Protein AF-A0A2N0QGL2-F1 (afdb_monomer)

Nearest PDB structures (foldseek):
  6p1h-assembly1_A  TM=8.054E-01  e=1.743E-05  Saccharomyces cerevisiae S288C
  7omg-assembly1_A  TM=6.953E-01  e=4.890E-04  Thermococcus kodakarensis KOD1
  7b0h-assembly1_F  TM=6.685E-01  e=1.200E-03  Thermococcus gorgonarius
  4flx-assembly1_A  TM=6.9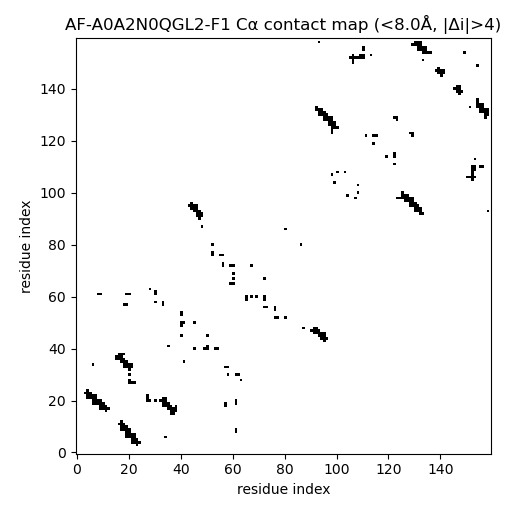57E-01  e=2.591E-03  Pyrococcus abyssi GE5
  4flv-assembly1_A  TM=6.009E-01  e=1.364E-03  Pyrococcus abyssi GE5

InterPro domains:
  IPR006134 DNA-directed DNA polymerase, family B, multifunctional domain [PF00136] (3-137)
  IPR042087 DNA polymerase family B, thumb domain [G3DSA:1.10.132.60] (13-122)
  IPR043502 DNA/RNA polymerase superfamily [SSF56672] (1-138)

Solvent-accessible surface area (backbone atoms only — not comparable to full-atom values): 9679 Å² total; per-residue (Å²): 138,80,89,74,68,47,66,56,60,64,50,79,83,49,92,74,19,33,39,28,30,59,23,61,96,54,89,56,87,70,75,88,69,67,42,74,36,72,50,75,56,81,43,86,45,62,21,51,49,56,31,55,56,43,51,50,46,56,45,55,69,58,39,90,84,52,83,70,54,69,67,54,49,51,50,52,56,55,48,51,60,61,76,48,58,86,80,59,59,75,74,30,56,38,26,42,52,67,42,49,87,93,48,96,47,68,40,59,52,48,27,51,64,65,40,50,82,86,40,56,91,73,60,60,57,80,72,29,66,49,54,24,32,78,56,83,71,88,74,53,51,47,101,84,70,48,74,59,80,80,51,71,18,77,25,48,41,76,63,128

Sequence (160 aa):
MAYEEVLFPVVFTGKKKYFGTKHEDAVNFGLKDPFIRGIDTVKQGKSQLFKTIGERIISEVRDINNERSLHKIVEDVLRDAIIYPNQWSFEQFIETDAWKPDKDNKAVQRFMGRMQGEYDSRIPVPDGRFSYIVAHPETTFDLHGRKLKPTKGEKMEFAD

Foldseek 3Di:
DDAAWDFPPKDDPDDQFIKGDTDGPHDDQDLPDIRGTPHCLPDAFDFQLSVVLVSQLRSQVHHPPRPDDSVVSNVVSVVVCVVCVVVDDLSRQKGKDFAAPPDPPVLQVLLVVVCPPVPVVQDDDHRDMFIWGFADDPDQADPVRHGDDDDRSSRIDGDD

Structure (mmCIF, N/CA/C/O backbone):
data_AF-A0A2N0QGL2-F1
#
_entry.id   AF-A0A2N0QGL2-F1
#
loop_
_atom_site.group_PDB
_atom_site.id
_atom_site.type_symbol
_atom_site.label_atom_id
_atom_site.label_alt_id
_atom_site.label_comp_id
_atom_site.label_asym_id
_atom_site.label_entity_id
_atom_site.label_seq_id
_atom_site.pdbx_PDB_ins_code
_atom_site.Cartn_x
_atom_site.Cartn_y
_atom_site.Cartn_z
_atom_site.occupancy
_atom_site.B_iso_or_equiv
_atom_site.auth_seq_id
_atom_site.auth_comp_id
_atom_site.auth_asym_id
_atom_site.auth_atom_id
_atom_site.pdbx_PDB_model_num
ATOM 1 N N . MET A 1 1 ? 5.389 -28.376 -24.859 1.00 80.06 1 MET A N 1
ATOM 2 C CA . MET A 1 1 ? 5.840 -27.148 -24.175 1.00 80.06 1 MET A CA 1
ATOM 3 C C . MET A 1 1 ? 5.665 -26.027 -25.178 1.00 80.06 1 MET A C 1
ATOM 5 O O . MET A 1 1 ? 6.260 -26.124 -26.242 1.00 80.06 1 MET A O 1
ATOM 9 N N . ALA A 1 2 ? 4.763 -25.085 -24.915 1.00 88.75 2 ALA A N 1
ATOM 10 C CA . 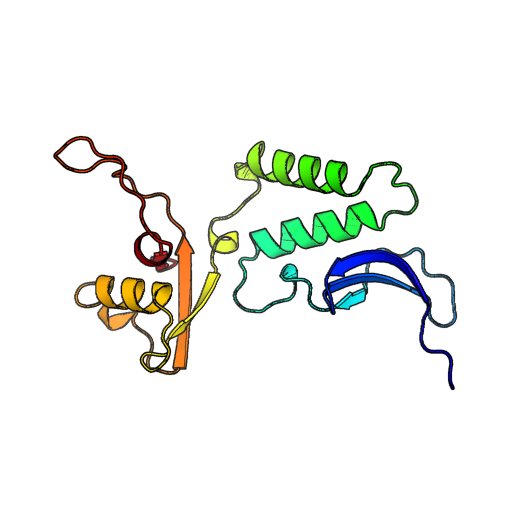ALA A 1 2 ? 4.540 -23.929 -25.780 1.00 88.75 2 ALA A CA 1
ATOM 11 C C . ALA A 1 2 ? 5.214 -22.709 -25.147 1.00 88.75 2 ALA A C 1
ATOM 13 O O . ALA A 1 2 ? 5.336 -22.646 -23.923 1.00 88.75 2 ALA A O 1
ATOM 14 N N . TYR A 1 3 ? 5.693 -21.791 -25.980 1.00 90.31 3 TYR A N 1
ATOM 15 C CA . TYR A 1 3 ? 6.160 -20.490 -25.523 1.00 90.31 3 TYR A CA 1
ATOM 16 C C . TYR A 1 3 ? 4.954 -19.654 -25.074 1.00 90.31 3 TYR A C 1
ATOM 18 O O . TYR A 1 3 ? 3.925 -19.677 -25.745 1.00 90.31 3 TYR A O 1
ATOM 26 N N . GLU A 1 4 ? 5.083 -18.959 -23.944 1.00 89.12 4 GLU A N 1
ATOM 27 C CA . GLU A 1 4 ? 4.055 -18.042 -23.436 1.00 89.12 4 GLU A CA 1
ATOM 28 C C . GLU A 1 4 ? 4.577 -16.601 -23.491 1.00 89.12 4 GLU A C 1
ATOM 30 O O . GLU A 1 4 ? 4.113 -15.806 -24.299 1.00 89.12 4 GLU A O 1
ATOM 35 N N . GLU A 1 5 ? 5.575 -16.270 -22.668 1.00 91.56 5 GLU A N 1
ATOM 36 C CA . GLU A 1 5 ? 6.150 -14.925 -22.592 1.00 91.56 5 GLU A CA 1
ATOM 37 C C . GLU A 1 5 ? 7.550 -14.940 -21.954 1.00 91.56 5 GLU A C 1
ATOM 39 O O . GLU A 1 5 ? 7.922 -15.864 -21.221 1.00 91.56 5 GLU A O 1
ATOM 44 N N . VAL A 1 6 ? 8.315 -13.873 -22.184 1.00 92.38 6 VAL A N 1
ATOM 45 C CA . VAL A 1 6 ? 9.540 -13.526 -21.449 1.00 92.38 6 VAL A CA 1
ATOM 46 C C . VAL A 1 6 ? 9.285 -12.263 -20.633 1.00 92.38 6 VAL A C 1
ATOM 48 O O . VAL A 1 6 ? 8.729 -11.294 -21.141 1.00 92.38 6 VAL A O 1
ATOM 51 N N . LEU A 1 7 ? 9.716 -12.244 -19.369 1.00 93.00 7 LEU A N 1
ATOM 52 C CA . LEU A 1 7 ? 9.615 -11.063 -18.508 1.00 93.00 7 LEU A CA 1
ATOM 53 C C . LEU A 1 7 ? 10.966 -10.343 -18.416 1.00 93.00 7 LEU A C 1
ATOM 55 O O . LEU A 1 7 ? 11.908 -10.895 -17.844 1.00 93.00 7 LEU A O 1
ATOM 59 N N . PHE A 1 8 ? 11.063 -9.115 -18.933 1.00 89.81 8 PHE A N 1
ATOM 60 C CA . PHE A 1 8 ? 12.276 -8.295 -18.833 1.00 89.81 8 PHE A CA 1
ATOM 61 C C . PHE A 1 8 ? 11.990 -6.781 -18.958 1.00 89.81 8 PHE A C 1
ATOM 63 O O . PHE A 1 8 ? 11.330 -6.373 -19.894 1.00 89.81 8 PHE A O 1
ATOM 70 N N . PRO A 1 9 ? 12.490 -5.904 -18.071 1.00 90.56 9 PRO A N 1
ATOM 71 C CA . PRO A 1 9 ? 13.100 -6.227 -16.790 1.00 90.56 9 PRO A CA 1
ATOM 72 C C . PRO A 1 9 ? 12.081 -6.900 -15.861 1.00 90.56 9 PRO A C 1
ATOM 74 O O . PRO A 1 9 ? 10.869 -6.712 -15.991 1.00 90.56 9 PRO A O 1
ATOM 77 N N . VAL A 1 10 ? 12.579 -7.704 -14.922 1.00 93.12 10 VAL A N 1
ATOM 78 C CA . VAL A 1 10 ? 11.764 -8.420 -13.935 1.00 93.12 10 VAL A CA 1
ATOM 79 C C . VAL A 1 10 ? 12.359 -8.256 -12.542 1.00 93.12 10 VAL A C 1
ATOM 81 O O . VAL A 1 10 ? 13.571 -8.344 -12.352 1.00 93.12 10 VAL A O 1
ATOM 84 N N . VAL A 1 11 ? 11.497 -8.030 -11.555 1.00 94.88 11 VAL A N 1
ATOM 85 C CA . VAL A 1 11 ? 11.873 -7.914 -10.145 1.00 94.88 11 VAL A CA 1
ATOM 86 C C . VAL A 1 11 ? 11.164 -8.983 -9.338 1.00 94.88 11 VAL A C 1
ATOM 88 O O . VAL A 1 11 ? 9.935 -9.041 -9.294 1.00 94.88 11 VAL A O 1
ATOM 91 N N . PHE A 1 12 ? 11.953 -9.792 -8.635 1.00 95.31 12 PHE A N 1
ATOM 92 C CA . PHE A 1 12 ? 11.470 -10.802 -7.703 1.00 95.31 12 PHE A CA 1
ATOM 93 C C . PHE A 1 12 ? 11.611 -10.293 -6.268 1.00 95.31 12 PHE A C 1
ATOM 95 O O . PHE A 1 12 ? 12.718 -10.052 -5.797 1.00 95.31 12 PHE A O 1
ATOM 102 N N . THR A 1 13 ? 10.493 -10.150 -5.557 1.00 93.50 13 THR A N 1
ATOM 103 C CA . THR A 1 13 ? 10.476 -9.727 -4.142 1.00 93.50 13 THR A CA 1
ATOM 104 C C . THR A 1 13 ? 10.154 -10.879 -3.191 1.00 93.50 13 THR A C 1
ATOM 106 O O . THR A 1 13 ? 10.316 -10.761 -1.979 1.00 93.50 13 THR A O 1
ATOM 109 N N . GLY A 1 14 ? 9.712 -12.018 -3.726 1.00 94.62 14 GLY A N 1
ATOM 110 C CA . GLY A 1 14 ? 9.484 -13.238 -2.966 1.00 94.62 14 GLY A CA 1
ATOM 111 C C . GLY A 1 14 ? 8.749 -14.305 -3.772 1.00 94.62 14 GLY A C 1
ATOM 112 O O . GLY A 1 14 ? 8.400 -14.127 -4.941 1.00 94.62 14 GLY A O 1
ATOM 113 N N . LYS A 1 15 ? 8.467 -15.444 -3.133 1.00 94.25 15 LYS A N 1
ATOM 114 C CA . LYS A 1 15 ? 7.710 -16.534 -3.764 1.00 94.25 15 LYS A CA 1
ATOM 115 C C . LYS A 1 15 ? 6.327 -16.033 -4.195 1.00 94.25 15 LYS A C 1
ATOM 117 O O . LYS A 1 15 ? 5.565 -15.542 -3.367 1.00 94.25 15 LYS A O 1
ATOM 122 N N . LYS A 1 16 ? 6.001 -16.196 -5.484 1.00 93.31 16 LYS A N 1
ATOM 123 C CA . LYS A 1 16 ? 4.763 -15.689 -6.117 1.00 93.31 16 LYS A CA 1
ATOM 124 C C . LYS A 1 16 ? 4.585 -14.161 -6.012 1.00 93.31 16 LYS A C 1
ATOM 126 O O . LYS A 1 16 ? 3.464 -13.691 -6.178 1.00 93.31 16 LYS A O 1
ATOM 131 N N . LYS A 1 17 ? 5.660 -13.415 -5.735 1.00 95.31 17 LYS A N 1
ATOM 132 C CA . LYS A 1 17 ? 5.681 -11.952 -5.652 1.00 95.31 17 LYS A CA 1
ATOM 133 C C . LYS A 1 17 ? 6.731 -11.397 -6.610 1.00 95.31 17 LYS A C 1
ATOM 135 O O . LYS A 1 17 ? 7.920 -11.379 -6.292 1.00 95.31 17 LYS A O 1
ATOM 140 N N . TYR A 1 18 ? 6.295 -10.998 -7.795 1.00 95.62 18 TYR A N 1
ATOM 141 C CA . TYR A 1 18 ? 7.171 -10.417 -8.807 1.00 95.62 18 TYR A CA 1
ATOM 142 C C . TYR A 1 18 ? 6.392 -9.560 -9.796 1.00 95.62 18 TYR A C 1
ATOM 144 O O . TYR A 1 18 ? 5.172 -9.686 -9.915 1.00 95.62 18 TYR A O 1
ATOM 152 N N . PHE A 1 19 ? 7.100 -8.684 -10.493 1.00 95.44 19 PHE A N 1
ATOM 153 C CA . PHE A 1 19 ? 6.547 -7.873 -11.570 1.00 95.44 19 PHE A CA 1
ATOM 154 C C . PHE A 1 19 ? 7.594 -7.649 -12.661 1.00 95.44 19 PHE A C 1
ATOM 156 O O . PHE A 1 19 ? 8.788 -7.796 -12.405 1.00 95.44 19 PHE A O 1
ATOM 163 N N . GLY A 1 20 ? 7.158 -7.299 -13.866 1.00 94.06 20 GLY A N 1
ATOM 164 C CA . GLY A 1 20 ? 8.050 -7.009 -14.984 1.00 94.06 20 GLY A CA 1
ATOM 165 C C . GLY A 1 20 ? 7.310 -6.542 -16.231 1.00 94.06 20 GLY A C 1
ATOM 166 O O . GLY A 1 20 ? 6.099 -6.329 -16.198 1.00 94.06 20 GLY A O 1
ATOM 167 N N . THR A 1 21 ? 8.033 -6.380 -17.333 1.00 93.44 21 THR A N 1
ATOM 168 C CA . THR A 1 21 ? 7.428 -6.163 -18.656 1.00 93.44 21 THR A CA 1
ATOM 169 C C . THR A 1 21 ? 7.334 -7.496 -19.380 1.00 93.44 21 THR A C 1
ATOM 171 O O . THR A 1 21 ? 8.324 -8.217 -19.453 1.00 93.44 21 THR A O 1
ATOM 174 N N . LYS A 1 22 ? 6.150 -7.827 -19.901 1.00 93.19 22 LYS A N 1
ATOM 175 C CA . LYS A 1 22 ? 5.948 -9.027 -20.715 1.00 93.19 22 LYS A CA 1
ATOM 176 C C . LYS A 1 22 ? 6.294 -8.790 -22.180 1.00 93.19 22 LYS A C 1
ATOM 178 O O . LYS A 1 22 ? 5.869 -7.796 -22.776 1.00 93.19 22 LYS A O 1
ATOM 183 N N . HIS A 1 23 ? 7.045 -9.732 -22.729 1.00 91.38 23 HIS A N 1
ATOM 184 C CA . HIS A 1 23 ? 7.389 -9.866 -24.134 1.00 91.38 23 HIS A CA 1
ATOM 185 C C . HIS A 1 23 ? 6.762 -11.169 -24.617 1.00 91.38 23 HIS A C 1
ATOM 187 O O . HIS A 1 23 ? 7.185 -12.246 -24.208 1.00 91.38 23 HIS A O 1
ATOM 193 N N . GLU A 1 24 ? 5.723 -11.059 -25.435 1.00 90.19 24 GLU A N 1
ATOM 194 C CA . GLU A 1 24 ? 5.043 -12.204 -26.044 1.00 90.19 24 GLU A CA 1
ATOM 195 C C . GLU A 1 24 ? 5.721 -12.467 -27.399 1.00 90.19 24 GLU A C 1
ATOM 197 O O . GLU A 1 24 ? 6.887 -12.867 -27.422 1.00 90.19 24 GLU A O 1
ATOM 202 N N . ASP A 1 25 ? 5.057 -12.156 -28.515 1.00 89.44 25 ASP A N 1
ATOM 203 C CA . ASP A 1 25 ? 5.600 -12.357 -29.867 1.00 89.44 25 ASP A CA 1
ATOM 204 C C . ASP A 1 25 ? 6.568 -11.248 -30.319 1.00 89.44 25 ASP A C 1
ATOM 206 O O . ASP A 1 25 ? 7.453 -11.476 -31.144 1.00 89.44 25 ASP A O 1
ATOM 210 N N . ALA A 1 26 ? 6.405 -10.032 -29.786 1.00 88.19 26 ALA A N 1
ATOM 211 C CA . ALA A 1 26 ? 7.206 -8.860 -30.131 1.00 88.19 26 ALA A CA 1
ATOM 212 C C . ALA A 1 26 ? 7.867 -8.239 -28.896 1.00 88.19 26 ALA A C 1
ATOM 214 O O . ALA A 1 26 ? 7.358 -8.315 -27.773 1.00 88.19 26 ALA A O 1
ATOM 215 N N . VAL A 1 27 ? 9.008 -7.576 -29.112 1.00 87.69 27 VAL A N 1
ATOM 216 C CA . VAL A 1 27 ? 9.716 -6.882 -28.034 1.00 87.69 27 VAL A CA 1
ATOM 217 C C . VAL A 1 27 ? 8.899 -5.671 -27.582 1.00 87.69 27 VAL A C 1
ATOM 219 O O . VAL A 1 27 ? 8.649 -4.748 -28.354 1.00 87.69 27 VAL A O 1
ATOM 222 N N . ASN A 1 28 ? 8.493 -5.678 -26.315 1.00 86.69 28 ASN A N 1
ATOM 223 C CA . ASN A 1 28 ? 7.704 -4.628 -25.698 1.00 86.69 28 ASN A CA 1
ATOM 224 C C . ASN A 1 28 ? 8.592 -3.649 -24.919 1.00 86.69 28 ASN A C 1
ATOM 226 O O . ASN A 1 28 ? 9.180 -4.006 -23.903 1.00 86.69 28 ASN A O 1
ATOM 230 N N . PHE A 1 29 ? 8.647 -2.399 -25.369 1.00 84.38 29 PHE A N 1
ATOM 231 C CA . PHE A 1 29 ? 9.304 -1.303 -24.643 1.00 84.38 29 PHE A CA 1
ATOM 232 C C . PHE A 1 29 ? 8.303 -0.369 -23.945 1.00 84.38 29 PHE A C 1
ATOM 234 O O . PHE A 1 29 ? 8.678 0.664 -23.397 1.00 84.38 29 PHE A O 1
ATOM 241 N N . GLY A 1 30 ? 7.012 -0.701 -23.987 1.00 82.38 30 GLY A N 1
ATOM 242 C CA . GLY A 1 30 ? 5.944 0.108 -23.420 1.00 82.38 30 GLY A CA 1
ATOM 243 C C . GLY A 1 30 ? 5.795 -0.071 -21.909 1.00 82.38 30 GLY A C 1
ATOM 244 O O . GLY A 1 30 ? 5.887 -1.174 -21.368 1.00 82.38 30 GLY A O 1
ATOM 245 N N . LEU A 1 31 ? 5.467 1.024 -21.219 1.00 79.12 31 LEU A N 1
ATOM 246 C CA . LEU A 1 31 ? 5.227 1.028 -19.771 1.00 79.12 31 LEU A CA 1
ATOM 247 C C . LEU A 1 31 ? 3.765 0.757 -19.377 1.00 79.12 31 LEU A C 1
ATOM 249 O O . LEU A 1 31 ? 3.506 0.479 -18.209 1.00 79.12 31 LEU A O 1
ATOM 253 N N . LYS A 1 32 ? 2.828 0.772 -20.335 1.00 79.00 32 LYS A N 1
ATOM 254 C CA . LYS A 1 32 ? 1.376 0.812 -20.082 1.00 79.00 32 LYS A CA 1
ATOM 255 C C . LYS A 1 32 ? 0.833 -0.379 -19.280 1.00 79.00 32 LYS A C 1
ATOM 257 O O . LYS A 1 32 ? 0.035 -0.166 -18.378 1.00 79.00 32 LYS A O 1
ATOM 262 N N . ASP A 1 33 ? 1.312 -1.592 -19.559 1.00 85.19 33 ASP A N 1
ATOM 263 C CA . ASP A 1 33 ? 0.753 -2.823 -18.985 1.00 85.19 33 ASP A CA 1
ATOM 264 C C . ASP A 1 33 ? 1.840 -3.662 -18.283 1.00 85.19 33 ASP A C 1
ATOM 266 O O . ASP A 1 33 ? 2.407 -4.580 -18.887 1.00 85.19 33 ASP A O 1
ATOM 270 N N . PRO A 1 34 ? 2.195 -3.347 -17.018 1.00 91.06 34 PRO A N 1
ATOM 271 C CA . PRO A 1 34 ? 3.098 -4.188 -16.238 1.00 91.06 34 PRO A CA 1
ATOM 272 C C . PRO A 1 34 ? 2.490 -5.567 -15.994 1.00 91.06 34 PRO A C 1
ATOM 274 O O . PRO A 1 34 ? 1.344 -5.698 -15.563 1.00 91.06 34 PRO A O 1
ATOM 277 N N . PHE A 1 35 ? 3.307 -6.604 -16.138 1.00 92.69 35 PHE A N 1
ATOM 278 C CA . PHE A 1 35 ? 3.003 -7.902 -15.561 1.00 92.69 35 PHE A CA 1
ATOM 279 C C . PHE A 1 35 ? 3.197 -7.820 -14.045 1.00 92.69 35 PHE A C 1
ATOM 281 O O . PHE A 1 35 ? 4.283 -7.475 -13.580 1.00 92.69 35 PHE A O 1
ATOM 288 N N . ILE A 1 36 ? 2.176 -8.157 -13.254 1.00 94.62 36 ILE A N 1
ATOM 289 C CA . ILE A 1 36 ? 2.245 -8.136 -11.787 1.00 94.62 36 ILE A CA 1
ATOM 290 C C . ILE A 1 36 ? 1.676 -9.437 -11.235 1.00 94.62 36 ILE A C 1
ATOM 292 O O . ILE A 1 36 ? 0.524 -9.789 -11.481 1.00 94.62 36 ILE A O 1
ATOM 296 N N . ARG A 1 37 ? 2.453 -10.124 -10.397 1.00 94.56 37 ARG A N 1
ATOM 297 C CA . ARG A 1 37 ? 2.003 -11.305 -9.662 1.00 94.56 37 ARG A CA 1
ATOM 298 C C . ARG A 1 37 ? 2.216 -11.127 -8.174 1.00 94.56 37 ARG A C 1
ATOM 300 O O . ARG A 1 37 ? 3.343 -11.006 -7.708 1.00 94.56 37 ARG A O 1
ATOM 307 N N . GLY A 1 38 ? 1.115 -11.142 -7.425 1.00 92.62 38 GLY A N 1
ATOM 308 C CA . GLY A 1 38 ? 1.115 -11.223 -5.961 1.00 92.62 38 GLY A CA 1
ATOM 309 C C . GLY A 1 38 ? 1.728 -10.031 -5.217 1.00 92.62 38 GLY A C 1
ATOM 310 O O . GLY A 1 38 ? 1.867 -10.107 -3.993 1.00 92.62 38 GLY A O 1
ATOM 311 N N . ILE A 1 39 ? 2.077 -8.947 -5.916 1.00 93.88 39 ILE A N 1
ATOM 312 C CA . ILE A 1 39 ? 2.494 -7.687 -5.296 1.00 93.88 39 ILE A CA 1
ATOM 313 C C . ILE A 1 39 ? 1.306 -7.092 -4.537 1.00 93.88 39 ILE A C 1
ATOM 315 O O . ILE A 1 39 ? 0.159 -7.182 -4.967 1.00 93.88 39 ILE A O 1
ATOM 319 N N . ASP A 1 40 ? 1.565 -6.517 -3.366 1.00 91.19 40 ASP A N 1
ATOM 320 C CA . ASP A 1 40 ? 0.495 -6.077 -2.469 1.00 91.19 40 ASP A CA 1
ATOM 321 C C . ASP A 1 40 ? -0.276 -4.851 -3.001 1.00 91.19 40 ASP A C 1
ATOM 323 O O . ASP A 1 40 ? -1.383 -4.591 -2.539 1.00 91.19 40 ASP A O 1
ATOM 327 N N . THR A 1 41 ? 0.266 -4.141 -3.996 1.00 88.44 41 THR A N 1
ATOM 328 C CA . THR A 1 41 ? -0.338 -2.959 -4.639 1.00 88.44 41 THR A CA 1
ATOM 329 C C . THR A 1 41 ? -1.604 -3.297 -5.420 1.00 88.44 41 THR A C 1
ATOM 331 O O . THR A 1 41 ? -2.531 -2.499 -5.450 1.00 88.44 41 THR A O 1
ATOM 334 N N . VAL A 1 42 ? -1.708 -4.509 -5.975 1.00 84.44 42 VAL A N 1
ATOM 335 C CA . VAL A 1 42 ? -2.896 -4.945 -6.732 1.00 84.44 42 VAL A CA 1
ATOM 336 C C . VAL A 1 42 ? -3.987 -5.562 -5.849 1.00 84.44 42 VAL A C 1
ATOM 338 O O . VAL A 1 42 ? -5.039 -5.962 -6.343 1.00 84.44 42 VAL A O 1
ATOM 341 N N . LYS A 1 43 ? -3.765 -5.673 -4.532 1.00 87.38 43 LYS A N 1
ATOM 342 C CA . LYS A 1 43 ? -4.741 -6.283 -3.620 1.00 87.38 43 LYS A CA 1
ATOM 343 C C . LYS A 1 43 ? -5.891 -5.330 -3.297 1.00 87.38 43 LYS A C 1
ATOM 345 O O . LYS A 1 43 ? -5.708 -4.129 -3.099 1.00 87.38 43 LYS A O 1
ATOM 350 N N . GLN A 1 44 ? -7.088 -5.898 -3.171 1.00 86.94 44 GLN A N 1
ATOM 351 C CA . GLN A 1 44 ? -8.271 -5.180 -2.705 1.00 86.94 44 GLN A CA 1
ATOM 352 C C . GLN A 1 44 ? -8.082 -4.694 -1.257 1.00 86.94 44 GLN A C 1
ATOM 354 O O . GLN A 1 44 ? -7.390 -5.329 -0.462 1.00 86.94 44 GLN A O 1
ATOM 359 N N . GLY A 1 45 ? -8.704 -3.565 -0.915 1.00 89.50 45 GLY A N 1
ATOM 360 C CA . GLY A 1 45 ? -8.677 -3.004 0.440 1.00 89.50 45 GLY A CA 1
ATOM 361 C C . GLY A 1 45 ? -7.555 -2.005 0.708 1.00 89.50 45 GLY A C 1
ATOM 362 O O . GLY A 1 45 ? -7.607 -1.300 1.711 1.00 89.50 45 GLY A O 1
ATOM 363 N N . LYS A 1 46 ? -6.567 -1.906 -0.189 1.00 93.75 46 LYS A N 1
ATOM 364 C CA . LYS A 1 46 ? -5.490 -0.914 -0.102 1.00 93.75 46 LYS A CA 1
ATOM 365 C C . LYS A 1 46 ? -5.943 0.465 -0.560 1.00 93.75 46 LYS A C 1
ATOM 367 O O . LYS A 1 46 ? -6.723 0.567 -1.509 1.00 93.75 46 LYS A O 1
ATOM 372 N N . SER A 1 47 ? -5.405 1.484 0.107 1.00 95.06 47 SER A N 1
ATOM 373 C CA . SER A 1 47 ? -5.653 2.887 -0.201 1.00 95.06 47 SER A CA 1
ATOM 374 C C . SER A 1 47 ? -5.154 3.251 -1.596 1.00 95.06 47 SER A C 1
ATOM 376 O O . SER A 1 47 ? -4.224 2.628 -2.123 1.00 95.06 47 SER A O 1
ATOM 378 N N . GLN A 1 48 ? -5.774 4.257 -2.212 1.00 94.94 48 GLN A N 1
ATOM 379 C CA . GLN A 1 48 ? -5.357 4.703 -3.539 1.00 94.94 48 GLN A CA 1
ATOM 380 C C . GLN A 1 48 ? -3.926 5.247 -3.506 1.00 94.94 48 GLN A C 1
ATOM 382 O O . GLN A 1 48 ? -3.157 4.954 -4.412 1.00 94.94 48 GLN A O 1
ATOM 387 N N . LEU A 1 49 ? -3.534 5.928 -2.425 1.00 94.81 49 LEU A N 1
ATOM 388 C CA . LEU A 1 49 ? -2.160 6.366 -2.183 1.00 94.81 49 LEU A CA 1
ATOM 389 C C . LEU A 1 49 ? -1.160 5.209 -2.317 1.00 94.81 49 LEU A C 1
ATOM 391 O O . LEU A 1 49 ? -0.164 5.319 -3.031 1.00 94.81 49 LEU A O 1
ATOM 395 N N . PHE A 1 50 ? -1.438 4.077 -1.662 1.00 94.94 50 PHE A N 1
ATOM 396 C CA . PHE A 1 50 ? -0.565 2.904 -1.701 1.00 94.94 50 PHE A CA 1
ATOM 397 C C . PHE A 1 50 ? -0.425 2.338 -3.122 1.00 94.94 50 PHE A C 1
ATOM 399 O O . PHE A 1 50 ? 0.666 1.923 -3.519 1.00 94.94 50 PHE A O 1
ATOM 406 N N . LYS A 1 51 ? -1.517 2.344 -3.896 1.00 94.62 51 LYS A N 1
ATOM 407 C CA . LYS A 1 51 ? -1.516 1.912 -5.300 1.00 94.62 51 LYS A CA 1
ATOM 408 C C . LYS A 1 51 ? -0.714 2.866 -6.172 1.00 94.62 51 LYS A C 1
ATOM 410 O O . LYS A 1 51 ? 0.204 2.408 -6.838 1.00 94.62 51 LYS A O 1
ATOM 415 N N . THR A 1 52 ? -0.980 4.168 -6.083 1.00 94.81 52 THR A N 1
ATOM 416 C CA . THR A 1 52 ? -0.294 5.210 -6.858 1.00 94.81 52 THR A CA 1
ATOM 417 C C . THR A 1 52 ? 1.218 5.199 -6.612 1.00 94.81 52 THR A C 1
ATOM 419 O O . THR A 1 52 ? 2.000 5.203 -7.561 1.00 94.81 52 THR A O 1
ATOM 422 N N . ILE A 1 53 ? 1.656 5.119 -5.348 1.00 95.88 53 ILE A N 1
ATOM 423 C CA . ILE A 1 53 ? 3.085 5.002 -5.001 1.00 95.88 53 ILE A CA 1
ATOM 424 C C . ILE A 1 53 ? 3.678 3.720 -5.600 1.00 95.88 53 ILE A C 1
ATOM 426 O O . ILE A 1 53 ? 4.756 3.741 -6.195 1.00 95.88 53 ILE A O 1
ATOM 430 N N . GLY A 1 54 ? 2.969 2.599 -5.465 1.00 95.06 54 GLY A N 1
ATOM 431 C CA . GLY A 1 54 ? 3.394 1.315 -6.008 1.00 95.06 54 GLY A CA 1
ATOM 432 C C . GLY A 1 54 ? 3.522 1.300 -7.531 1.00 95.06 54 GLY A C 1
ATOM 433 O O . GLY A 1 54 ? 4.509 0.796 -8.061 1.00 95.06 54 GLY A O 1
ATOM 434 N N . GLU A 1 55 ? 2.547 1.871 -8.233 1.00 93.94 55 GLU A N 1
ATOM 435 C CA . GLU A 1 55 ? 2.527 2.020 -9.690 1.00 93.94 55 GLU A CA 1
ATOM 436 C C . GLU A 1 55 ? 3.681 2.896 -10.178 1.00 93.94 55 GLU A C 1
ATOM 438 O O . GLU A 1 55 ? 4.343 2.542 -11.158 1.00 93.94 55 GLU A O 1
ATOM 443 N N . ARG A 1 56 ? 3.985 3.985 -9.461 1.00 95.31 56 ARG A N 1
ATOM 444 C CA . ARG A 1 56 ? 5.136 4.841 -9.761 1.00 95.31 56 ARG A CA 1
ATOM 445 C C . ARG A 1 56 ? 6.455 4.080 -9.625 1.00 95.31 56 ARG A C 1
ATOM 447 O O . ARG A 1 56 ? 7.249 4.094 -10.560 1.00 95.31 56 ARG A O 1
ATOM 454 N N . ILE A 1 57 ? 6.654 3.337 -8.530 1.00 95.56 57 ILE A N 1
ATOM 455 C CA . ILE A 1 57 ? 7.852 2.495 -8.343 1.00 95.56 57 ILE A CA 1
ATOM 456 C C . ILE A 1 57 ? 7.974 1.463 -9.471 1.00 95.56 57 ILE A C 1
ATOM 458 O O . ILE A 1 57 ? 9.041 1.322 -10.062 1.00 95.56 57 ILE A O 1
ATOM 462 N N . ILE A 1 58 ? 6.893 0.740 -9.784 1.00 94.31 58 ILE A N 1
ATOM 463 C CA . ILE A 1 58 ? 6.894 -0.286 -10.840 1.00 94.31 58 ILE A CA 1
ATOM 464 C C . ILE A 1 58 ? 7.247 0.329 -12.198 1.00 94.31 58 ILE A C 1
ATOM 466 O O . ILE A 1 58 ? 8.004 -0.272 -12.957 1.00 94.31 58 ILE A O 1
ATOM 470 N N . SER A 1 59 ? 6.714 1.512 -12.498 1.00 93.81 59 SER A N 1
ATOM 471 C CA . SER A 1 59 ? 6.967 2.210 -13.761 1.00 93.81 59 SER A CA 1
ATOM 472 C C . SER A 1 59 ? 8.414 2.688 -13.867 1.00 93.81 59 SER A C 1
ATOM 474 O O . SER A 1 59 ? 9.062 2.399 -14.866 1.00 93.81 59 SER A O 1
ATOM 476 N N . GLU A 1 60 ? 8.949 3.333 -12.825 1.00 94.44 60 GLU A N 1
ATOM 477 C CA . GLU A 1 60 ? 10.328 3.845 -12.818 1.00 94.44 60 GLU A CA 1
ATOM 478 C C . GLU A 1 60 ? 11.372 2.721 -12.905 1.00 94.44 60 GLU A C 1
ATOM 480 O O . GLU A 1 60 ? 12.383 2.863 -13.585 1.00 94.44 60 GLU A O 1
ATOM 485 N N . VAL A 1 61 ? 11.119 1.576 -12.266 1.00 93.94 61 VAL A N 1
ATOM 486 C CA . VAL A 1 61 ? 12.007 0.400 -12.340 1.00 93.94 61 VAL A CA 1
ATOM 487 C C . VAL A 1 61 ? 12.030 -0.220 -13.736 1.00 93.94 61 VAL A C 1
ATOM 489 O O . VAL A 1 61 ? 13.038 -0.797 -14.139 1.00 93.94 61 VAL A O 1
ATOM 492 N N . ARG A 1 62 ? 10.905 -0.151 -14.453 1.00 91.81 62 ARG A N 1
ATOM 493 C CA . ARG A 1 62 ? 10.741 -0.738 -15.787 1.00 91.81 62 ARG A CA 1
ATOM 494 C C . ARG A 1 62 ? 11.218 0.170 -16.917 1.00 91.81 62 ARG A C 1
ATOM 496 O O . ARG A 1 62 ? 11.263 -0.297 -18.053 1.00 91.81 62 ARG A O 1
ATOM 503 N N . ASP A 1 63 ? 11.523 1.432 -16.632 1.00 91.00 63 ASP A N 1
ATOM 504 C CA . ASP A 1 63 ? 12.003 2.372 -17.639 1.00 91.00 63 ASP A CA 1
ATOM 505 C C . ASP A 1 63 ? 13.320 1.869 -18.250 1.00 91.00 63 ASP A C 1
ATOM 507 O O . ASP A 1 63 ? 14.251 1.487 -17.542 1.00 91.00 63 ASP A O 1
ATOM 511 N N . ILE A 1 64 ? 13.388 1.847 -19.581 1.00 87.88 64 ILE A N 1
ATOM 512 C CA . ILE A 1 64 ? 14.553 1.360 -20.327 1.00 87.88 64 ILE A CA 1
ATOM 513 C C . ILE A 1 64 ? 15.806 2.208 -20.084 1.00 87.88 64 ILE A C 1
ATOM 515 O O . ILE A 1 64 ? 16.919 1.692 -20.153 1.00 87.88 64 ILE A O 1
ATOM 519 N N . ASN A 1 65 ? 15.627 3.492 -19.777 1.00 90.25 65 ASN A N 1
ATOM 520 C CA . ASN A 1 65 ? 16.706 4.433 -19.498 1.00 90.25 65 ASN A CA 1
ATOM 521 C C . ASN A 1 65 ? 17.023 4.509 -17.999 1.00 90.25 65 ASN A C 1
ATOM 523 O O . ASN A 1 65 ? 17.778 5.380 -17.567 1.00 90.25 65 ASN A O 1
ATOM 527 N N . ASN A 1 66 ? 16.423 3.646 -17.175 1.00 91.44 66 ASN A N 1
ATOM 528 C CA . ASN A 1 66 ? 16.688 3.655 -15.751 1.00 91.44 66 ASN A CA 1
ATOM 529 C C . ASN A 1 66 ? 18.078 3.082 -15.434 1.00 91.44 66 ASN A C 1
ATOM 531 O O . ASN A 1 66 ? 18.319 1.882 -15.535 1.00 91.44 66 ASN A O 1
ATOM 535 N N . GLU A 1 67 ? 18.957 3.942 -14.927 1.00 93.81 67 GLU A N 1
ATOM 536 C CA . GLU A 1 67 ? 20.271 3.562 -14.392 1.00 93.81 67 GLU A CA 1
ATOM 537 C C . GLU A 1 67 ? 20.263 3.398 -12.860 1.00 93.81 67 GLU A C 1
ATOM 539 O O . GLU A 1 67 ? 21.241 2.943 -12.261 1.00 93.81 67 GLU A O 1
ATOM 544 N N . ARG A 1 68 ? 19.165 3.772 -12.185 1.00 95.44 68 ARG A N 1
ATOM 545 C CA . ARG A 1 68 ? 19.064 3.730 -10.721 1.00 95.44 68 ARG A CA 1
ATOM 546 C C . ARG A 1 68 ? 18.759 2.317 -10.233 1.00 95.44 68 ARG A C 1
ATOM 548 O O . ARG A 1 68 ? 17.996 1.563 -10.839 1.00 95.44 68 ARG A O 1
ATOM 555 N N . SER A 1 69 ? 19.301 1.977 -9.065 1.00 95.12 69 SER A N 1
ATOM 556 C CA . SER A 1 69 ? 18.954 0.730 -8.383 1.00 95.12 69 SER A CA 1
ATOM 557 C C . SER A 1 69 ? 17.506 0.757 -7.879 1.00 95.12 69 SER A C 1
ATOM 559 O O . SER A 1 69 ? 16.969 1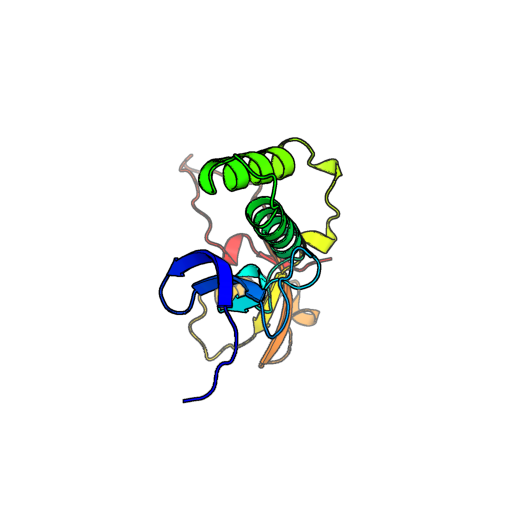.814 -7.541 1.00 95.12 69 SER A O 1
ATOM 561 N N . LEU A 1 70 ? 16.892 -0.423 -7.738 1.00 94.19 70 LEU A N 1
ATOM 562 C CA . LEU A 1 70 ? 15.547 -0.568 -7.165 1.00 94.19 70 LEU A CA 1
ATOM 563 C C . LEU A 1 70 ? 15.419 0.129 -5.803 1.00 94.19 70 LEU A C 1
ATOM 565 O O . LEU A 1 70 ? 14.430 0.808 -5.545 1.00 94.19 70 LEU A O 1
ATOM 569 N N . HIS A 1 71 ? 16.423 -0.024 -4.934 1.00 95.94 71 HIS A N 1
ATOM 570 C CA . HIS A 1 71 ? 16.419 0.606 -3.616 1.00 95.94 71 HIS A CA 1
ATOM 571 C C . HIS A 1 71 ? 16.367 2.131 -3.724 1.00 95.94 71 HIS A C 1
ATOM 573 O O . HIS A 1 71 ? 15.595 2.763 -3.008 1.00 95.94 71 HIS A O 1
ATOM 579 N N . LYS A 1 72 ? 17.143 2.707 -4.652 1.00 97.56 72 LYS A N 1
ATOM 580 C CA . LYS A 1 72 ? 17.191 4.152 -4.846 1.00 97.56 72 LYS A CA 1
ATOM 581 C C . LYS A 1 72 ? 15.866 4.703 -5.369 1.00 97.56 72 LYS A C 1
ATOM 583 O O . LYS A 1 72 ? 15.388 5.704 -4.856 1.00 97.56 72 LYS A O 1
ATOM 588 N N . ILE A 1 73 ? 15.234 4.006 -6.312 1.00 97.19 73 ILE A N 1
ATOM 589 C CA . ILE A 1 73 ? 13.905 4.374 -6.826 1.00 97.19 73 ILE A CA 1
ATOM 590 C C . ILE A 1 73 ? 12.866 4.359 -5.706 1.00 97.19 73 ILE A C 1
ATOM 592 O O . ILE A 1 73 ? 12.113 5.313 -5.548 1.00 97.19 73 ILE A O 1
ATOM 596 N N . VAL A 1 74 ? 12.836 3.293 -4.900 1.00 96.31 74 VAL A N 1
ATOM 597 C CA . VAL A 1 74 ? 11.904 3.197 -3.767 1.00 96.31 74 VAL A CA 1
ATOM 598 C C . VAL A 1 74 ? 12.141 4.338 -2.778 1.00 96.31 74 VAL A C 1
ATOM 600 O O . VAL A 1 74 ? 11.181 4.961 -2.331 1.00 96.31 74 VAL A O 1
ATOM 603 N N . GLU A 1 75 ? 13.400 4.629 -2.447 1.00 97.94 75 GLU A N 1
ATOM 604 C CA . GLU A 1 75 ? 13.756 5.735 -1.558 1.00 97.94 75 GLU A CA 1
ATOM 605 C C . GLU A 1 75 ? 13.283 7.085 -2.112 1.00 97.94 75 GLU A C 1
ATOM 607 O O . GLU A 1 75 ? 12.637 7.842 -1.388 1.00 97.94 75 GLU A O 1
ATOM 612 N N . ASP A 1 76 ? 13.571 7.374 -3.382 1.00 97.56 76 ASP A N 1
ATOM 613 C CA . ASP A 1 76 ? 13.226 8.640 -4.031 1.00 97.56 76 ASP A CA 1
ATOM 614 C C . ASP A 1 76 ? 11.703 8.824 -4.111 1.00 97.56 76 ASP A C 1
ATOM 616 O O . ASP A 1 76 ? 11.188 9.863 -3.703 1.00 97.56 76 ASP A O 1
ATOM 620 N N . VAL A 1 77 ? 10.956 7.796 -4.530 1.00 97.00 77 VAL A N 1
ATOM 621 C CA . VAL A 1 77 ? 9.489 7.868 -4.625 1.00 97.00 77 VAL A CA 1
ATOM 622 C C . VAL A 1 77 ? 8.840 8.056 -3.250 1.00 97.00 77 VAL A C 1
ATOM 624 O O . VAL A 1 77 ? 7.904 8.846 -3.110 1.00 97.00 77 VAL A O 1
ATOM 627 N N . LEU A 1 78 ? 9.323 7.358 -2.215 1.00 96.62 78 LEU A N 1
ATOM 628 C CA . LEU A 1 78 ? 8.810 7.537 -0.852 1.00 96.62 78 LEU A CA 1
ATOM 629 C C . LEU A 1 78 ? 9.158 8.917 -0.291 1.00 96.62 78 LEU A C 1
ATOM 631 O O . LEU A 1 78 ? 8.338 9.530 0.391 1.00 96.62 78 LEU A O 1
ATOM 635 N N . ARG A 1 79 ? 10.359 9.418 -0.586 1.00 97.12 79 ARG A N 1
ATOM 636 C CA . ARG A 1 79 ? 10.795 10.757 -0.193 1.00 97.12 79 ARG A CA 1
ATOM 637 C C . ARG A 1 79 ? 9.914 11.827 -0.838 1.00 97.12 79 ARG A C 1
ATOM 639 O O . ARG A 1 79 ? 9.412 12.688 -0.119 1.00 97.12 79 ARG A O 1
ATOM 646 N N . ASP A 1 80 ? 9.659 11.735 -2.139 1.00 96.25 80 ASP A N 1
ATOM 647 C CA . ASP A 1 80 ? 8.761 12.643 -2.864 1.00 96.25 80 ASP A CA 1
ATOM 648 C C . ASP A 1 80 ? 7.342 12.629 -2.283 1.00 96.25 80 ASP A C 1
ATOM 650 O O . ASP A 1 80 ? 6.725 13.682 -2.108 1.00 96.25 80 ASP A O 1
ATOM 654 N N . ALA A 1 81 ? 6.825 11.444 -1.937 1.00 94.81 81 ALA A N 1
ATOM 655 C CA . ALA A 1 81 ? 5.500 11.299 -1.338 1.00 94.81 81 ALA A CA 1
ATOM 656 C C . ALA A 1 81 ? 5.367 12.029 0.011 1.00 94.81 81 ALA A C 1
ATOM 658 O O . ALA A 1 81 ? 4.272 12.476 0.351 1.00 94.81 81 ALA A O 1
ATOM 659 N N . ILE A 1 82 ? 6.467 12.161 0.761 1.00 93.69 82 ILE A N 1
ATOM 660 C CA . ILE A 1 82 ? 6.514 12.828 2.071 1.00 93.69 82 ILE A CA 1
ATOM 661 C C . ILE A 1 82 ? 6.788 14.332 1.935 1.00 93.69 82 ILE A C 1
ATOM 663 O O . ILE A 1 82 ? 6.175 15.123 2.648 1.00 93.69 82 ILE A O 1
ATOM 667 N N . ILE A 1 83 ? 7.701 14.739 1.043 1.00 96.25 83 ILE A N 1
ATOM 668 C CA . ILE A 1 83 ? 8.115 16.147 0.883 1.00 96.25 83 ILE A CA 1
ATOM 669 C C . ILE A 1 83 ? 6.981 17.016 0.330 1.00 96.25 83 ILE A C 1
ATOM 671 O O . ILE A 1 83 ? 6.870 18.183 0.707 1.00 96.25 83 ILE A O 1
ATOM 675 N N . TYR A 1 84 ? 6.130 16.458 -0.533 1.00 94.00 84 TYR A N 1
ATOM 676 C CA . TYR A 1 84 ? 5.026 17.185 -1.161 1.00 94.00 84 TYR A CA 1
ATOM 677 C C . TYR A 1 84 ? 3.668 16.674 -0.648 1.00 94.00 84 TYR A C 1
ATOM 679 O O . TYR A 1 84 ? 2.943 16.013 -1.391 1.00 94.00 84 TYR A O 1
ATOM 687 N N . PRO A 1 85 ? 3.280 16.955 0.611 1.00 87.31 85 PRO A N 1
ATOM 688 C CA . PRO A 1 85 ? 2.051 16.411 1.195 1.00 87.31 85 PRO A CA 1
ATOM 689 C C . PRO A 1 85 ? 0.784 16.911 0.485 1.00 87.31 85 PRO A C 1
ATOM 691 O O . PRO A 1 85 ? -0.193 16.178 0.388 1.00 87.31 85 PRO A O 1
ATOM 694 N N . ASN A 1 86 ? 0.826 18.120 -0.085 1.00 92.12 86 ASN A N 1
ATOM 695 C CA . ASN A 1 86 ? -0.302 18.734 -0.793 1.00 92.12 86 ASN A CA 1
ATOM 696 C C . ASN A 1 86 ? -0.641 18.052 -2.132 1.00 92.12 86 ASN A C 1
ATOM 698 O O . ASN A 1 86 ? -1.616 18.438 -2.771 1.00 92.12 86 ASN A O 1
ATOM 702 N N . GLN A 1 87 ? 0.154 17.073 -2.583 1.00 93.62 87 GLN A N 1
ATOM 703 C CA . GLN A 1 87 ? -0.159 16.298 -3.789 1.00 93.62 87 GLN A CA 1
ATOM 704 C C . GLN A 1 87 ? -1.265 15.253 -3.545 1.00 93.62 87 GLN A C 1
ATOM 706 O O . GLN A 1 87 ? -1.776 14.674 -4.502 1.00 93.62 87 GLN A O 1
ATOM 711 N N . TRP A 1 88 ? -1.607 14.990 -2.278 1.00 95.00 88 TRP A N 1
ATOM 712 C CA . TRP A 1 88 ? -2.544 13.943 -1.886 1.00 95.00 88 TRP A CA 1
ATOM 713 C C . TRP A 1 88 ? -3.882 14.520 -1.418 1.00 95.00 88 TRP A C 1
ATOM 715 O O . TRP A 1 88 ? -3.911 15.479 -0.646 1.00 95.00 88 TRP A O 1
ATOM 725 N N . SER A 1 89 ? -4.991 13.905 -1.838 1.00 95.00 89 SER A N 1
ATOM 726 C CA . SER A 1 89 ? -6.324 14.188 -1.287 1.00 95.00 89 SER A CA 1
ATOM 727 C C . SER A 1 89 ? -6.660 13.218 -0.157 1.00 95.00 89 SER A C 1
ATOM 729 O O . SER A 1 89 ? -6.135 12.105 -0.102 1.00 95.00 89 SER A O 1
ATOM 731 N N . PHE A 1 90 ? -7.566 13.619 0.738 1.00 93.56 90 PHE A N 1
ATOM 732 C CA . PHE A 1 90 ? -8.023 12.768 1.839 1.00 93.56 90 PHE A CA 1
ATOM 733 C C . PHE A 1 90 ? -8.568 11.417 1.349 1.00 93.56 90 PHE A C 1
ATOM 735 O O . PHE A 1 90 ? -8.234 10.376 1.917 1.00 93.56 90 PHE A O 1
ATOM 742 N N . GLU A 1 91 ? -9.324 11.401 0.243 1.00 95.12 91 GLU A N 1
ATOM 743 C CA . GLU A 1 91 ? -9.929 10.165 -0.274 1.00 95.12 91 GLU A CA 1
ATOM 744 C C . GLU A 1 91 ? -8.878 9.114 -0.643 1.00 95.12 91 GLU A C 1
ATOM 746 O O . GLU A 1 91 ? -9.128 7.910 -0.559 1.00 95.12 91 GLU A O 1
ATOM 751 N N . GLN A 1 92 ? -7.670 9.548 -1.011 1.00 94.69 92 GLN A N 1
ATOM 752 C CA . GLN A 1 92 ? -6.596 8.633 -1.374 1.00 94.69 92 GLN A CA 1
ATOM 753 C C . GLN A 1 92 ? -6.050 7.840 -0.184 1.00 94.69 92 GLN A C 1
ATOM 755 O O . GLN A 1 92 ? -5.411 6.808 -0.404 1.00 94.69 92 GLN A O 1
ATOM 760 N N . PHE A 1 93 ? -6.314 8.274 1.050 1.00 95.19 93 PHE A N 1
ATOM 761 C CA . P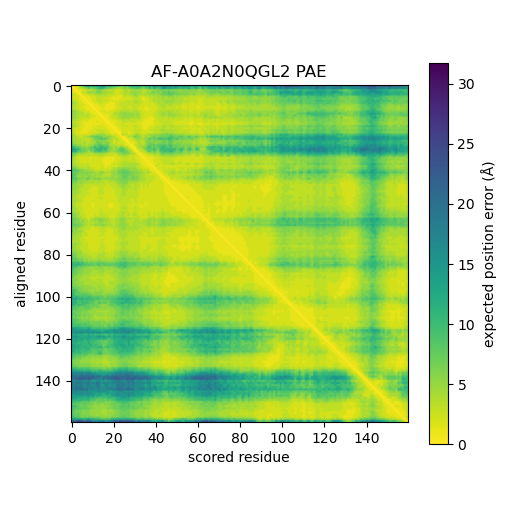HE A 1 93 ? -5.918 7.578 2.276 1.00 95.19 93 PHE A CA 1
ATOM 762 C C . PHE A 1 93 ? -6.937 6.526 2.729 1.00 95.19 93 PHE A C 1
ATOM 764 O O . PHE A 1 93 ? -6.603 5.701 3.580 1.00 95.19 93 PHE A O 1
ATOM 771 N N . ILE A 1 94 ? -8.146 6.517 2.159 1.00 96.00 94 ILE A N 1
ATOM 772 C CA . ILE A 1 94 ? -9.222 5.608 2.562 1.00 96.00 94 ILE A CA 1
ATOM 773 C C . ILE A 1 94 ? -8.853 4.156 2.217 1.00 96.00 94 ILE A C 1
ATOM 775 O O . ILE A 1 94 ? -8.587 3.809 1.065 1.00 96.00 94 ILE A O 1
ATOM 779 N N . GLU A 1 95 ? -8.865 3.286 3.224 1.00 95.81 95 GLU A N 1
ATOM 780 C CA . GLU A 1 95 ? -8.777 1.829 3.106 1.00 95.81 95 GLU A CA 1
ATOM 781 C C . GLU A 1 95 ? -10.171 1.197 3.237 1.00 95.81 95 GLU A C 1
ATOM 783 O O . GLU A 1 95 ? -11.108 1.801 3.758 1.00 95.81 95 GLU A O 1
ATOM 788 N N . THR A 1 96 ? -10.320 -0.048 2.773 1.00 94.81 96 THR A N 1
ATOM 789 C CA . THR A 1 96 ? -11.566 -0.814 2.960 1.00 94.81 96 THR A CA 1
ATOM 790 C C . THR A 1 96 ? -11.286 -2.200 3.517 1.00 94.81 96 THR A C 1
ATOM 792 O O . THR A 1 96 ? -10.392 -2.898 3.036 1.00 94.81 96 THR A O 1
ATOM 795 N N . ASP A 1 97 ? -12.083 -2.639 4.488 1.00 94.19 97 ASP A N 1
ATOM 796 C CA . ASP A 1 97 ? -12.026 -3.998 5.043 1.00 94.19 97 ASP A CA 1
ATOM 797 C C . ASP A 1 97 ? -13.437 -4.593 5.157 1.00 94.19 97 ASP A C 1
ATOM 799 O O . ASP A 1 97 ? -14.437 -3.907 4.939 1.00 94.19 97 ASP A O 1
ATOM 803 N N . ALA A 1 98 ? -13.516 -5.893 5.426 1.00 93.62 98 ALA A N 1
ATOM 804 C CA . ALA A 1 98 ? -14.764 -6.604 5.667 1.00 93.62 98 ALA A CA 1
ATOM 805 C C . ALA A 1 98 ? -14.971 -6.818 7.169 1.00 93.62 98 ALA A C 1
ATOM 807 O O . ALA A 1 98 ? -14.060 -7.247 7.883 1.00 93.62 98 ALA A O 1
ATOM 808 N N . TRP A 1 99 ? -16.185 -6.566 7.645 1.00 94.06 99 TRP A N 1
ATOM 809 C CA . TRP A 1 99 ? -16.564 -6.866 9.014 1.00 94.06 99 TRP A CA 1
ATOM 810 C C . TRP A 1 99 ? -16.922 -8.341 9.150 1.00 94.06 99 TRP A C 1
ATOM 812 O O . TRP A 1 99 ? -17.932 -8.794 8.625 1.00 94.06 99 TRP A O 1
ATOM 822 N N . LYS A 1 100 ? -16.085 -9.109 9.847 1.00 94.44 100 LYS A N 1
ATOM 823 C CA . LYS A 1 100 ? -16.308 -10.539 10.085 1.00 94.44 100 LYS A CA 1
ATOM 824 C C . LYS A 1 100 ? -16.161 -10.830 11.576 1.00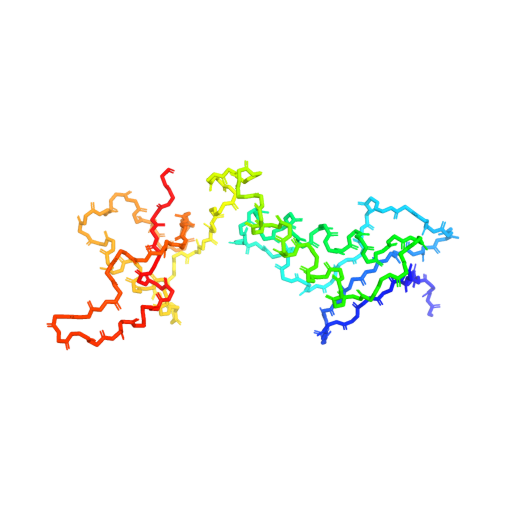 94.44 100 LYS A C 1
ATOM 826 O O . LYS A 1 100 ? -15.033 -11.088 12.003 1.00 94.44 100 LYS A O 1
ATOM 831 N N . PRO A 1 101 ? -17.252 -10.776 12.365 1.00 91.44 101 PRO A N 1
ATOM 832 C CA . PRO A 1 101 ? -17.175 -10.935 13.819 1.00 91.44 101 PRO A CA 1
ATOM 833 C C . PRO A 1 101 ? -16.561 -12.284 14.220 1.00 91.44 101 PRO A C 1
ATOM 835 O O . PRO A 1 101 ? -15.758 -12.343 15.148 1.00 91.44 101 PRO A O 1
ATOM 838 N N . ASP A 1 102 ? -16.829 -13.335 13.442 1.00 93.69 102 ASP A N 1
ATOM 839 C CA . ASP A 1 102 ? -16.368 -14.703 13.712 1.00 93.69 102 ASP A CA 1
ATOM 840 C C . ASP A 1 102 ? -14.897 -14.966 13.341 1.00 93.69 102 ASP A C 1
ATOM 842 O O . ASP A 1 102 ? -14.394 -16.084 13.490 1.00 93.69 102 ASP A O 1
ATOM 846 N N . LYS A 1 103 ? -14.183 -13.975 12.795 1.00 93.19 103 LYS A N 1
ATOM 847 C CA . LYS A 1 103 ? -12.760 -14.096 12.445 1.00 93.19 103 LYS A CA 1
ATOM 848 C C . LYS A 1 103 ? -11.911 -13.336 13.452 1.00 93.19 103 LYS A C 1
ATOM 850 O O . LYS A 1 103 ? -12.218 -12.193 13.760 1.00 93.19 103 LYS A O 1
ATOM 855 N N . ASP A 1 104 ? -10.793 -13.930 13.881 1.00 93.69 104 ASP A N 1
ATOM 856 C CA . ASP A 1 104 ? -9.813 -13.308 14.793 1.00 93.69 104 ASP A CA 1
ATOM 857 C C . ASP A 1 104 ? -8.986 -12.208 14.095 1.00 93.69 104 ASP A C 1
ATOM 859 O O . ASP A 1 104 ? -7.765 -12.288 13.944 1.00 93.69 104 ASP A O 1
ATOM 863 N N . ASN A 1 105 ? -9.663 -11.165 13.613 1.00 93.19 105 ASN A N 1
ATOM 864 C CA . ASN A 1 105 ? -9.032 -9.939 13.148 1.00 93.19 105 ASN A CA 1
ATOM 865 C C . ASN A 1 105 ? -9.048 -8.912 14.282 1.00 93.19 105 ASN A C 1
ATOM 867 O O . ASN A 1 105 ? -9.902 -8.026 14.336 1.00 93.19 105 ASN A O 1
ATOM 871 N N . LYS A 1 106 ? -8.065 -9.019 15.181 1.00 94.25 106 LYS A N 1
ATOM 872 C CA . LYS A 1 106 ? -7.943 -8.170 16.381 1.00 94.25 106 LYS A CA 1
ATOM 873 C C . LYS A 1 106 ? -7.965 -6.671 16.088 1.00 94.25 106 LYS A C 1
ATOM 875 O O . LYS A 1 106 ? -8.411 -5.903 16.933 1.00 94.25 106 LYS A O 1
ATOM 880 N N . ALA A 1 107 ? -7.466 -6.236 14.928 1.00 94.25 107 ALA A N 1
ATOM 881 C CA . ALA A 1 107 ? -7.481 -4.821 14.565 1.00 94.25 107 ALA A CA 1
ATOM 882 C C . ALA A 1 107 ? -8.910 -4.345 14.275 1.00 94.25 107 ALA A C 1
ATOM 884 O O . ALA A 1 107 ? -9.363 -3.382 14.886 1.00 94.25 107 ALA A O 1
ATOM 885 N N . VAL A 1 108 ? -9.629 -5.062 13.409 1.00 94.50 108 VAL A N 1
ATOM 886 C CA . VAL A 1 108 ? -11.009 -4.722 13.040 1.00 94.50 108 VAL A CA 1
ATOM 887 C C . VAL A 1 108 ? -11.967 -4.914 14.215 1.00 94.50 108 VAL A C 1
ATOM 889 O O . VAL A 1 108 ? -12.815 -4.062 14.442 1.00 94.50 108 VAL A O 1
ATOM 892 N N . GLN A 1 109 ? -11.811 -5.975 15.010 1.00 94.19 109 GLN A N 1
ATOM 893 C CA . GLN A 1 109 ? -12.645 -6.197 16.197 1.00 94.19 109 GLN A CA 1
ATOM 894 C C . GLN A 1 109 ? -12.490 -5.080 17.235 1.00 94.19 109 GLN A C 1
ATOM 896 O O . GLN A 1 109 ? -13.488 -4.601 17.763 1.00 94.19 109 GLN A O 1
ATOM 901 N N . ARG A 1 110 ? -11.257 -4.624 17.507 1.00 94.31 110 ARG A N 1
ATOM 902 C CA . ARG A 1 110 ? -11.029 -3.483 18.412 1.00 94.31 110 ARG A CA 1
ATOM 903 C C . ARG A 1 110 ? -11.614 -2.190 17.869 1.00 94.31 110 ARG A C 1
ATOM 905 O O . ARG A 1 110 ? -12.185 -1.428 18.638 1.00 94.31 110 ARG A O 1
ATOM 912 N N . PHE A 1 111 ? -11.457 -1.957 16.569 1.00 94.81 111 PHE A N 1
ATOM 913 C CA . PHE A 1 111 ? -12.047 -0.805 15.902 1.00 94.81 111 PHE A CA 1
ATOM 914 C C . PHE A 1 111 ? -13.575 -0.810 16.052 1.00 94.81 111 PHE A C 1
ATOM 916 O O . PHE A 1 111 ? -14.134 0.138 16.588 1.00 94.81 111 PHE A O 1
ATOM 923 N N . MET A 1 112 ? -14.239 -1.908 15.686 1.00 94.19 112 MET A N 1
ATOM 924 C CA . MET A 1 112 ? -15.697 -2.024 15.791 1.00 94.19 112 MET A CA 1
ATOM 925 C C . MET A 1 112 ? -16.191 -1.924 17.234 1.00 94.19 112 MET A C 1
ATOM 927 O O . MET A 1 112 ? -17.151 -1.211 17.491 1.00 94.19 112 MET A O 1
ATOM 931 N N . GLY A 1 113 ? -15.504 -2.563 18.186 1.00 92.62 113 GLY A N 1
ATOM 932 C CA . GLY A 1 113 ? -15.857 -2.467 19.604 1.00 92.62 113 GLY A CA 1
ATOM 933 C C . GLY A 1 113 ? -15.728 -1.051 20.173 1.00 92.62 113 GLY A C 1
ATOM 934 O O . GLY A 1 113 ? -16.475 -0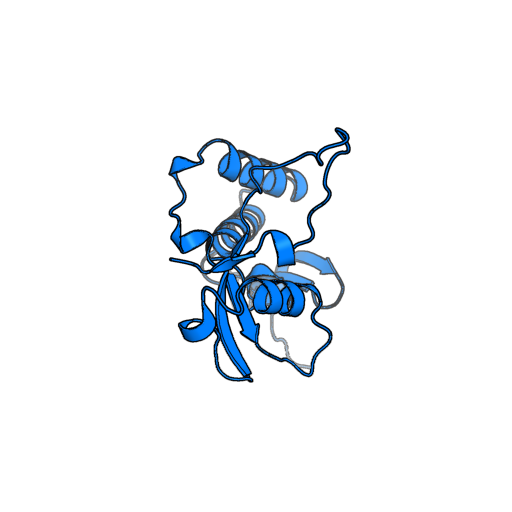.699 21.076 1.00 92.62 113 GLY A O 1
ATOM 935 N N . ARG A 1 114 ? -14.814 -0.228 19.639 1.00 92.62 114 ARG A N 1
ATOM 936 C CA . ARG A 1 114 ? -14.724 1.203 19.972 1.00 92.62 114 ARG A CA 1
ATOM 937 C C . ARG A 1 114 ? -15.844 2.027 19.345 1.00 92.62 114 ARG A C 1
ATOM 939 O O . ARG A 1 114 ? -16.313 2.966 19.968 1.00 92.62 114 ARG A O 1
ATOM 946 N N . MET A 1 115 ? -16.193 1.718 18.101 1.00 92.94 115 MET A N 1
ATOM 947 C CA . MET A 1 115 ? -17.192 2.464 17.336 1.00 92.94 115 MET A CA 1
ATOM 948 C C . MET A 1 115 ? -18.624 2.173 17.790 1.00 92.94 115 MET A C 1
ATOM 950 O O . MET A 1 115 ? -19.523 2.979 17.554 1.00 92.94 115 MET A O 1
ATOM 954 N N . GLN A 1 116 ? -18.832 1.029 18.440 1.00 89.81 116 GLN A N 1
ATOM 955 C CA . GLN A 1 116 ? -20.112 0.633 19.004 1.00 89.81 116 GLN A CA 1
ATOM 956 C C . GLN A 1 116 ? -20.595 1.634 20.065 1.00 89.81 116 GLN A C 1
ATOM 958 O O . GLN A 1 116 ? -19.829 2.097 20.910 1.00 89.81 116 GLN A O 1
ATOM 963 N N . GLY A 1 117 ? -21.882 1.962 20.022 1.00 85.12 117 GLY A N 1
ATOM 964 C CA . GLY A 1 117 ? -22.532 2.982 20.839 1.00 85.12 117 GLY A CA 1
ATOM 965 C C . GLY A 1 117 ? -22.609 4.342 20.144 1.00 85.12 117 GLY A C 1
ATOM 966 O O . GLY A 1 117 ? -23.704 4.855 19.934 1.00 85.12 117 GLY A O 1
ATOM 967 N N . GLU A 1 118 ? -21.471 4.930 19.763 1.00 86.00 118 GLU A N 1
ATOM 968 C CA . GLU A 1 118 ? -21.444 6.271 19.145 1.00 86.00 118 GLU A CA 1
ATOM 969 C C . GLU A 1 118 ? -21.768 6.234 17.640 1.00 86.00 118 GLU A C 1
ATOM 971 O O . GLU A 1 118 ? -22.457 7.116 17.127 1.00 86.00 118 GLU A O 1
ATOM 976 N N . TYR A 1 119 ? -21.342 5.179 16.937 1.00 89.06 119 TYR A N 1
ATOM 977 C CA . TYR A 1 119 ? -21.460 5.047 15.480 1.00 89.06 119 TYR A CA 1
ATOM 978 C C . TYR A 1 119 ? -22.238 3.795 15.049 1.00 89.06 119 TYR A C 1
ATOM 980 O O . TYR A 1 119 ? -21.992 3.259 13.968 1.00 89.06 119 TYR A O 1
ATOM 988 N N . ASP A 1 120 ? -23.198 3.327 15.855 1.00 86.12 120 ASP A N 1
ATOM 989 C CA . ASP A 1 120 ? -23.959 2.091 15.589 1.00 86.12 120 ASP A CA 1
ATOM 990 C C . ASP A 1 120 ? -24.604 2.056 14.192 1.00 86.12 120 ASP A C 1
ATOM 992 O O . ASP A 1 120 ? -24.642 1.010 13.548 1.00 86.12 120 ASP A O 1
ATOM 996 N N . SER A 1 121 ? -25.048 3.206 13.678 1.00 87.12 121 SER A N 1
ATOM 997 C CA 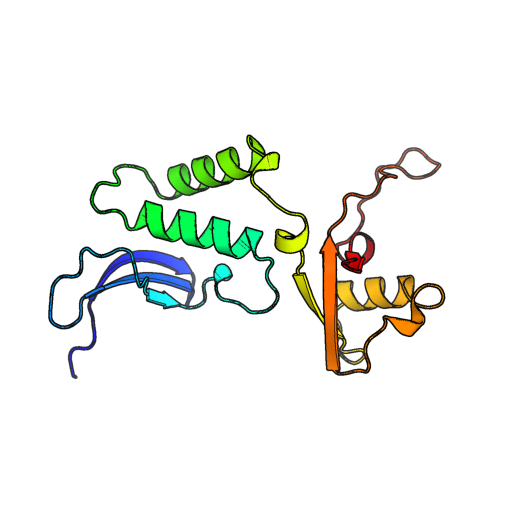. SER A 1 121 ? -25.635 3.333 12.335 1.00 87.12 121 SER A CA 1
ATOM 998 C C . SER A 1 121 ? -24.639 3.114 11.188 1.00 87.12 121 SER A C 1
ATOM 1000 O O . SER A 1 121 ? -25.055 2.845 10.061 1.00 87.12 121 SER A O 1
ATOM 1002 N N . ARG A 1 122 ? -23.334 3.232 11.457 1.00 86.44 122 ARG A N 1
ATOM 1003 C CA . ARG A 1 122 ? -22.244 3.060 10.482 1.00 86.44 122 ARG A CA 1
ATOM 1004 C C . ARG A 1 122 ? -21.614 1.674 10.537 1.00 86.44 122 ARG A C 1
ATOM 1006 O O . ARG A 1 122 ? -20.854 1.317 9.636 1.00 86.44 122 ARG A O 1
ATOM 1013 N N . ILE A 1 123 ? -21.907 0.894 11.576 1.00 89.00 123 ILE A N 1
ATOM 1014 C CA . ILE A 1 123 ? -21.415 -0.475 11.685 1.00 89.00 123 ILE A CA 1
ATOM 1015 C C . ILE A 1 123 ? -22.115 -1.309 10.605 1.00 89.00 123 ILE A C 1
ATOM 1017 O O . ILE A 1 123 ? -23.343 -1.418 10.604 1.00 89.00 123 ILE A O 1
ATOM 1021 N N . PRO A 1 124 ? -21.366 -1.899 9.657 1.00 91.06 124 PRO A N 1
ATOM 1022 C CA . PRO A 1 124 ? -21.975 -2.712 8.621 1.00 91.06 124 PRO A CA 1
ATOM 1023 C C . PRO A 1 124 ? -22.552 -3.995 9.228 1.00 91.06 124 PRO A C 1
ATOM 1025 O O . PRO A 1 124 ? -22.080 -4.501 10.249 1.00 91.06 124 PRO A O 1
ATOM 1028 N N . VAL A 1 125 ? -23.529 -4.584 8.540 1.00 92.31 125 VAL A N 1
ATOM 1029 C CA . VAL A 1 125 ? -23.949 -5.962 8.823 1.00 92.31 125 VAL A CA 1
ATOM 1030 C C . VAL A 1 125 ? -22.750 -6.920 8.716 1.00 92.31 125 VAL A C 1
ATOM 1032 O O . VAL A 1 125 ? -21.797 -6.618 7.987 1.00 92.31 125 VAL A O 1
ATOM 1035 N N . PRO A 1 126 ? -22.758 -8.071 9.413 1.00 92.62 126 PRO A N 1
ATOM 1036 C CA . PRO A 1 126 ? -21.736 -9.099 9.230 1.00 92.62 126 PRO A CA 1
ATOM 1037 C C . PRO A 1 126 ? -21.506 -9.424 7.745 1.00 92.62 126 PRO A C 1
ATOM 1039 O O . PRO A 1 126 ? -22.441 -9.427 6.948 1.00 92.62 126 PRO A O 1
ATOM 1042 N N . ASP A 1 127 ? -20.242 -9.633 7.381 1.00 91.50 127 ASP A N 1
ATOM 1043 C CA . ASP A 1 127 ? -19.706 -9.744 6.015 1.00 91.50 127 ASP A CA 1
ATOM 1044 C C . ASP A 1 127 ? -19.793 -8.476 5.141 1.00 91.50 127 ASP A C 1
ATOM 1046 O O . ASP A 1 127 ? -19.217 -8.439 4.047 1.00 91.50 127 ASP A O 1
ATOM 1050 N N . GLY A 1 128 ? -20.416 -7.402 5.629 1.00 92.69 128 GLY A N 1
ATOM 1051 C CA . GLY A 1 128 ? -20.407 -6.091 4.991 1.00 92.69 128 GLY A CA 1
ATOM 1052 C C . GLY A 1 128 ? -19.017 -5.449 4.981 1.00 92.69 128 GLY A C 1
ATOM 1053 O O . GLY A 1 128 ? -18.147 -5.756 5.800 1.00 92.69 128 GLY A O 1
ATOM 1054 N N . ARG A 1 129 ? -18.784 -4.543 4.027 1.00 93.00 129 ARG A N 1
ATOM 1055 C CA . ARG A 1 129 ? -17.527 -3.784 3.925 1.00 93.00 129 ARG A CA 1
ATOM 1056 C C . ARG A 1 129 ? -17.694 -2.400 4.534 1.00 93.00 129 ARG A C 1
ATOM 1058 O O . ARG A 1 129 ? -18.771 -1.821 4.456 1.00 93.00 129 ARG A O 1
ATOM 1065 N N . PHE A 1 130 ? -16.614 -1.872 5.088 1.00 93.75 130 PHE A N 1
ATOM 1066 C CA . PHE A 1 130 ? -16.553 -0.511 5.610 1.00 93.75 130 PHE A CA 1
ATOM 1067 C C . PHE A 1 130 ? -15.283 0.188 5.129 1.00 93.75 130 PHE A C 1
ATOM 1069 O O . PHE A 1 130 ? -14.284 -0.462 4.795 1.00 93.75 130 PHE A O 1
ATOM 1076 N N . SER A 1 131 ? -15.349 1.514 5.099 1.00 95.38 131 SER A N 1
ATOM 1077 C CA . SER A 1 131 ? -14.245 2.401 4.744 1.00 95.38 131 SER A CA 1
ATOM 1078 C C . SER A 1 131 ? -13.665 3.033 6.002 1.00 95.38 131 SER A C 1
ATOM 1080 O O . SER A 1 131 ? -14.409 3.414 6.905 1.00 95.38 131 SER A O 1
ATOM 1082 N N . TYR A 1 132 ? -12.344 3.137 6.071 1.00 95.50 132 TYR A N 1
ATOM 1083 C CA . TYR A 1 132 ? -11.653 3.714 7.219 1.00 95.50 132 TYR A CA 1
ATOM 1084 C C . TYR A 1 132 ? -10.349 4.386 6.802 1.00 95.50 132 TYR A C 1
ATOM 1086 O O . TYR A 1 132 ? -9.794 4.097 5.743 1.00 95.50 132 TYR A O 1
ATOM 1094 N N . ILE A 1 133 ? -9.826 5.234 7.676 1.00 95.50 133 ILE A N 1
ATOM 1095 C CA . ILE A 1 133 ? -8.468 5.774 7.599 1.00 95.50 133 ILE A CA 1
ATOM 1096 C C . ILE A 1 133 ? -7.664 5.339 8.825 1.00 95.50 133 ILE A C 1
ATOM 1098 O O . ILE A 1 133 ? -8.221 4.887 9.824 1.00 95.50 133 ILE A O 1
ATOM 1102 N N . VAL A 1 134 ? -6.339 5.468 8.757 1.00 93.88 134 VAL A N 1
ATOM 1103 C CA . VAL A 1 134 ? -5.460 5.281 9.918 1.00 93.88 134 VAL A CA 1
ATOM 1104 C C . VAL A 1 134 ? -4.955 6.648 10.364 1.00 93.88 134 VAL A C 1
ATOM 1106 O O . VAL A 1 134 ? -4.060 7.216 9.740 1.00 93.88 134 VAL A O 1
ATOM 1109 N N . ALA A 1 135 ? -5.527 7.163 11.446 1.00 92.19 135 ALA A N 1
ATOM 1110 C CA . ALA A 1 135 ? -5.189 8.458 12.011 1.00 92.19 135 ALA A CA 1
ATOM 1111 C C . ALA A 1 135 ? -3.968 8.383 12.943 1.00 92.19 135 ALA A C 1
ATOM 1113 O O . ALA A 1 135 ? -3.630 7.341 13.523 1.00 92.19 135 ALA A O 1
ATOM 1114 N N . HIS A 1 136 ? -3.294 9.520 13.105 1.00 86.06 136 HIS A N 1
ATOM 1115 C CA . HIS A 1 136 ? -2.331 9.686 14.184 1.00 86.06 136 HIS A CA 1
ATOM 1116 C C . HIS A 1 136 ? -3.086 10.105 15.453 1.00 86.06 136 HIS A C 1
ATOM 1118 O O . HIS A 1 136 ? -3.797 11.105 15.409 1.00 86.06 136 HIS A O 1
ATOM 1124 N N . PRO A 1 137 ? -2.957 9.376 16.572 1.00 80.81 137 PRO A N 1
ATOM 1125 C CA . PRO A 1 137 ? -3.656 9.733 17.799 1.00 80.81 137 PRO A CA 1
ATOM 1126 C C . PRO A 1 137 ? -3.064 11.013 18.393 1.00 80.81 137 PRO A C 1
ATOM 1128 O O . PRO A 1 137 ? -1.843 11.151 18.468 1.00 80.81 137 PRO A O 1
ATOM 1131 N N . GLU A 1 138 ? -3.923 11.919 18.859 1.00 77.06 138 GLU A N 1
ATOM 1132 C CA . GLU A 1 138 ? -3.498 13.174 19.495 1.00 77.06 138 GLU A CA 1
ATOM 1133 C C . GLU A 1 138 ? -2.757 12.924 20.816 1.00 77.06 138 GLU A C 1
ATOM 1135 O O . GLU A 1 138 ? -1.762 13.576 21.134 1.00 77.06 138 GLU A O 1
ATOM 1140 N N . THR A 1 139 ? -3.206 11.929 21.587 1.00 77.62 139 THR A N 1
ATOM 1141 C CA . THR A 1 139 ? -2.580 11.557 22.856 1.00 77.62 139 THR A CA 1
ATOM 1142 C C . THR A 1 139 ? -1.497 10.503 22.642 1.00 77.62 139 THR A C 1
ATOM 1144 O O . THR A 1 139 ? -1.763 9.357 22.277 1.00 77.62 139 THR A O 1
ATOM 1147 N N . THR A 1 140 ? -0.248 10.879 22.912 1.00 79.44 140 THR A N 1
ATOM 1148 C CA . THR A 1 140 ? 0.926 10.005 22.748 1.00 79.44 140 THR A CA 1
ATOM 1149 C C . THR A 1 140 ? 1.472 9.452 24.064 1.00 79.44 140 THR A C 1
ATOM 1151 O O . THR A 1 140 ? 2.307 8.545 24.037 1.00 79.44 140 THR A O 1
ATOM 1154 N N . PHE A 1 141 ? 0.982 9.937 25.208 1.00 85.19 141 PHE A N 1
ATOM 1155 C CA . PHE A 1 141 ? 1.410 9.538 26.549 1.00 85.19 141 PHE A CA 1
ATOM 1156 C C . PHE A 1 141 ? 0.206 9.283 27.457 1.00 85.19 141 PHE A C 1
ATOM 1158 O O . PHE A 1 141 ? -0.825 9.931 27.314 1.00 85.19 141 PHE A O 1
ATOM 1165 N N . ASP A 1 142 ? 0.330 8.340 28.388 1.00 84.94 142 ASP A N 1
ATOM 1166 C CA . ASP A 1 142 ? -0.668 8.161 29.441 1.00 84.94 142 ASP A CA 1
ATOM 1167 C C . ASP A 1 142 ? -0.526 9.223 30.548 1.00 84.94 142 ASP A C 1
ATOM 1169 O O . ASP A 1 142 ? 0.414 10.019 30.563 1.00 84.94 142 ASP A O 1
ATOM 1173 N N . LEU A 1 143 ? -1.443 9.204 31.521 1.00 87.56 143 LEU A N 1
ATOM 1174 C CA . LEU A 1 143 ? -1.428 10.122 32.671 1.00 87.56 143 LEU A CA 1
ATOM 1175 C C . LEU A 1 143 ? -0.160 10.012 33.542 1.00 87.56 143 LEU A C 1
ATOM 1177 O O . LEU A 1 143 ? 0.104 10.895 34.351 1.00 87.56 143 LEU A O 1
ATOM 1181 N N . HIS A 1 144 ? 0.628 8.947 33.378 1.00 87.56 144 HIS A N 1
ATOM 1182 C CA . HIS A 1 144 ? 1.884 8.712 34.090 1.00 87.56 144 HIS A CA 1
ATOM 1183 C C . HIS A 1 144 ? 3.110 9.072 33.230 1.00 87.56 144 HIS A C 1
ATOM 1185 O O . HIS A 1 144 ? 4.239 8.751 33.604 1.00 87.56 144 HIS A O 1
ATOM 1191 N N . GLY A 1 145 ? 2.910 9.697 32.063 1.00 85.31 145 GLY A N 1
ATOM 1192 C CA . GLY A 1 145 ? 3.980 10.085 31.144 1.00 85.31 145 GLY A CA 1
ATOM 1193 C C . GLY A 1 145 ? 4.595 8.919 30.363 1.00 85.31 145 GLY A C 1
ATOM 1194 O O . GLY A 1 145 ? 5.665 9.068 29.771 1.00 85.31 145 GLY A O 1
ATOM 1195 N N . ARG A 1 146 ? 3.958 7.742 30.330 1.00 90.00 146 ARG A N 1
ATOM 1196 C CA . ARG A 1 146 ? 4.435 6.586 29.556 1.00 90.00 146 ARG A CA 1
ATOM 1197 C C . ARG A 1 146 ? 3.944 6.684 28.120 1.00 90.00 146 ARG A C 1
ATOM 1199 O O . ARG A 1 146 ? 2.756 6.871 27.875 1.00 90.00 146 ARG A O 1
ATOM 1206 N N . LYS A 1 147 ? 4.856 6.507 27.160 1.00 88.31 147 LYS A N 1
ATOM 1207 C CA . LYS A 1 147 ? 4.527 6.562 25.731 1.00 88.31 147 LYS A CA 1
ATOM 1208 C C . LYS A 1 147 ? 3.541 5.454 25.358 1.00 88.31 147 LYS A C 1
ATOM 1210 O O . LYS A 1 147 ? 3.849 4.267 25.499 1.00 88.31 147 LYS A O 1
ATOM 1215 N N . LEU A 1 148 ? 2.390 5.847 24.830 1.00 86.31 148 LEU A N 1
ATOM 1216 C CA . LEU A 1 148 ? 1.382 4.937 24.310 1.00 86.31 148 LEU A CA 1
ATOM 1217 C C . LEU A 1 148 ? 1.883 4.299 23.008 1.00 86.31 148 LEU A C 1
ATOM 1219 O O . LEU A 1 148 ? 2.525 4.940 22.171 1.00 86.31 148 LEU A O 1
ATOM 1223 N N . LYS A 1 149 ? 1.574 3.014 22.819 1.00 86.94 149 LYS A N 1
ATOM 1224 C CA . LYS A 1 149 ? 1.841 2.274 21.575 1.00 86.94 149 LYS A CA 1
ATOM 1225 C C . LYS A 1 149 ? 0.524 1.769 20.981 1.00 86.94 149 LYS A C 1
ATOM 1227 O O . LYS A 1 149 ? 0.287 0.562 20.997 1.00 86.94 149 LYS A O 1
ATOM 1232 N N . PRO A 1 150 ? -0.331 2.680 20.480 1.00 88.94 150 PRO A N 1
ATOM 1233 C CA . PRO A 1 150 ? -1.632 2.301 19.964 1.00 88.94 150 PRO A CA 1
ATOM 1234 C C . PRO A 1 150 ? -1.483 1.373 18.759 1.00 88.94 150 PRO A C 1
ATOM 1236 O O . PRO A 1 150 ? -0.665 1.590 17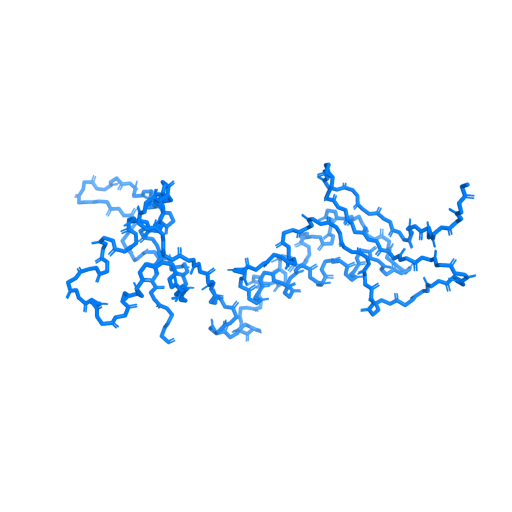.851 1.00 88.94 150 PRO A O 1
ATOM 1239 N N . THR A 1 151 ? -2.278 0.318 18.786 1.00 91.62 151 THR A N 1
ATOM 1240 C CA . THR A 1 151 ? -2.413 -0.702 17.755 1.00 91.62 151 THR A CA 1
AT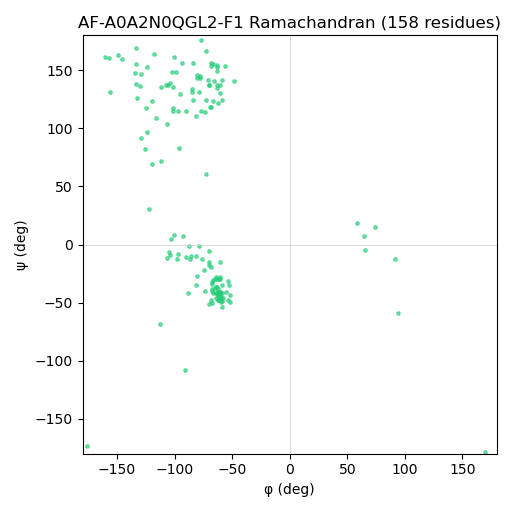OM 1241 C C . THR A 1 151 ? -3.169 -0.161 16.543 1.00 91.62 151 THR A C 1
ATOM 1243 O O . THR A 1 151 ? -3.776 0.904 16.612 1.00 91.62 151 THR A O 1
ATOM 1246 N N . LYS A 1 152 ? -3.140 -0.878 15.405 1.00 92.12 152 LYS A N 1
ATOM 1247 C CA . LYS A 1 152 ? -3.832 -0.423 14.182 1.00 92.12 152 LYS A CA 1
ATOM 1248 C C . LYS A 1 152 ? -5.311 -0.128 14.455 1.00 92.12 152 LYS A C 1
ATOM 1250 O O . LYS A 1 152 ? -5.765 0.944 14.099 1.00 92.12 152 LYS A O 1
ATOM 1255 N N . GLY A 1 153 ? -6.017 -1.035 15.135 1.00 91.94 153 GLY A N 1
ATOM 1256 C CA . GLY A 1 153 ? -7.445 -0.876 15.438 1.00 91.94 153 GLY A CA 1
ATOM 1257 C C . GLY A 1 153 ? -7.783 0.351 16.289 1.00 91.94 153 GLY A C 1
ATOM 1258 O O . GLY A 1 153 ? -8.849 0.921 16.126 1.00 91.94 153 GLY A O 1
ATOM 1259 N N . GLU A 1 154 ? -6.864 0.798 17.148 1.00 91.75 154 GLU A N 1
ATOM 1260 C CA . GLU A 1 154 ? -7.035 2.013 17.969 1.00 91.75 154 GLU A CA 1
ATOM 1261 C C . GLU A 1 154 ? -6.726 3.304 17.198 1.00 91.75 154 GLU A C 1
ATOM 1263 O O . GLU A 1 154 ? -6.957 4.396 17.703 1.00 91.75 154 GLU A O 1
ATOM 1268 N N . LYS A 1 155 ? -6.164 3.184 15.996 1.00 93.19 155 LYS A N 1
ATOM 1269 C CA . LYS A 1 155 ? -5.885 4.299 15.085 1.00 93.19 155 LYS A CA 1
ATOM 1270 C C . LYS A 1 155 ? -6.866 4.353 13.918 1.00 93.19 155 LYS A C 1
ATOM 1272 O O . LYS A 1 155 ? -6.751 5.238 13.080 1.00 93.19 155 LYS A O 1
ATOM 1277 N N . MET A 1 156 ? -7.732 3.351 13.792 1.00 94.62 156 MET A N 1
ATOM 1278 C CA . MET A 1 156 ? -8.711 3.295 12.718 1.00 94.62 156 MET A CA 1
ATOM 1279 C C . MET A 1 156 ? -9.869 4.223 13.055 1.00 94.62 156 MET A C 1
ATOM 1281 O O . MET A 1 156 ? -10.412 4.144 14.153 1.00 94.62 156 MET A O 1
ATOM 1285 N N . GLU A 1 157 ? -10.249 5.047 12.089 1.00 93.81 157 GLU A N 1
ATOM 1286 C CA . GLU A 1 157 ? -11.415 5.928 12.156 1.00 93.81 157 GLU A CA 1
ATOM 1287 C C . GLU A 1 157 ? -12.257 5.717 10.895 1.00 93.81 157 GLU A C 1
ATOM 1289 O O . GLU A 1 157 ? -11.698 5.408 9.837 1.00 93.81 157 GLU A O 1
ATOM 1294 N N . PHE A 1 158 ? -13.585 5.842 10.984 1.00 94.31 158 PHE A N 1
ATOM 1295 C CA . PHE A 1 158 ? -14.423 5.795 9.783 1.00 94.31 158 PHE A CA 1
ATOM 1296 C C . PHE A 1 158 ? -14.006 6.904 8.811 1.00 94.31 158 PHE A C 1
ATOM 1298 O O . PHE A 1 158 ? -13.636 7.999 9.225 1.00 94.31 158 PHE A O 1
ATOM 1305 N N . ALA A 1 159 ? -14.023 6.596 7.516 1.00 90.12 159 ALA A N 1
ATOM 1306 C CA . ALA A 1 159 ? -13.794 7.609 6.499 1.00 90.12 159 ALA A CA 1
ATOM 1307 C C . ALA A 1 159 ? -15.071 8.448 6.340 1.00 90.12 159 ALA A C 1
ATOM 1309 O O . ALA A 1 159 ? -16.097 7.896 5.937 1.00 90.12 159 ALA A O 1
ATOM 1310 N N . ASP A 1 160 ? -14.988 9.732 6.689 1.00 71.06 160 ASP A N 1
ATOM 1311 C CA . ASP A 1 160 ? -16.015 10.756 6.454 1.00 71.06 160 ASP A CA 1
ATOM 1312 C C . ASP A 1 160 ? -15.745 11.542 5.165 1.00 71.06 160 ASP A C 1
ATOM 1314 O O . ASP A 1 160 ? -14.553 11.775 4.852 1.00 71.06 160 ASP A O 1
#

Secondary structure (DSSP, 8-state):
-----EEEEEEEEETTEEEEEEESSS----SSSEEEES-GGGSTT--HHHHHHHHHHHHHHH-TT--S-HHHHHHHHHHHHHH-GGG--GGGG-EEEE--TTS--HHHHHHHHHHTTTSGGGSPPTT-EEEEEEPPPS--B-TTSPBP---GGGSEEE--

Radius of gyration: 20.41 Å; Cα contacts (8 Å, |Δi|>4): 197; chains: 1; bounding box: 46×46×64 Å

Organism: NCBI:txid588596

pLDDT: mean 91.62, std 4.56, range [71.06, 97.94]

Mean predicted aligned error: 5.64 Å